Protein AF-A0A7Z9LH97-F1 (afdb_monomer)

Structure (mmCIF, N/CA/C/O backbone):
data_AF-A0A7Z9LH97-F1
#
_entry.id   AF-A0A7Z9LH97-F1
#
loop_
_atom_site.group_PDB
_atom_site.id
_atom_site.type_symbol
_atom_site.label_atom_id
_atom_site.label_alt_id
_atom_site.label_comp_id
_atom_site.label_asym_id
_atom_site.label_entity_id
_atom_site.label_seq_id
_atom_site.pdbx_PDB_ins_code
_atom_site.Cartn_x
_atom_site.Cartn_y
_atom_site.Cartn_z
_atom_site.occupancy
_atom_site.B_iso_or_equiv
_atom_site.auth_seq_id
_atom_site.auth_comp_id
_atom_site.auth_asym_id
_atom_site.auth_atom_id
_atom_site.pdbx_PDB_model_num
ATOM 1 N N . MET A 1 1 ? 16.616 7.279 0.851 1.00 73.81 1 MET A N 1
ATOM 2 C CA . MET A 1 1 ? 16.118 6.917 2.203 1.00 73.81 1 MET A CA 1
ATOM 3 C C . MET A 1 1 ? 15.622 8.098 3.047 1.00 73.81 1 MET A C 1
ATOM 5 O O . MET A 1 1 ? 14.477 8.046 3.468 1.00 73.81 1 MET A O 1
ATOM 9 N N . LYS A 1 2 ? 16.388 9.185 3.264 1.00 83.38 2 LYS A N 1
ATOM 10 C CA . LYS A 1 2 ? 15.945 10.330 4.105 1.00 83.38 2 LYS A CA 1
ATOM 11 C C . LYS A 1 2 ? 14.679 11.051 3.605 1.00 83.38 2 LYS A C 1
ATOM 13 O O . LYS A 1 2 ? 13.845 11.443 4.409 1.00 83.38 2 LYS A O 1
ATOM 18 N N . ALA A 1 3 ? 14.528 11.221 2.291 1.00 82.56 3 ALA A N 1
ATOM 19 C CA . ALA A 1 3 ? 13.331 11.841 1.717 1.00 82.56 3 ALA A CA 1
ATOM 20 C C . ALA A 1 3 ? 12.067 10.998 1.968 1.00 82.56 3 ALA A C 1
ATOM 22 O O . ALA A 1 3 ? 11.033 11.534 2.353 1.00 82.56 3 ALA A O 1
ATOM 23 N N . LEU A 1 4 ? 12.181 9.673 1.834 1.00 81.94 4 LEU A N 1
ATOM 24 C CA . LEU A 1 4 ? 11.086 8.736 2.071 1.00 81.94 4 LEU A CA 1
ATOM 25 C C . LEU A 1 4 ? 10.646 8.725 3.540 1.00 81.94 4 LEU A C 1
ATOM 27 O O . LEU A 1 4 ? 9.454 8.797 3.823 1.00 81.94 4 LEU A O 1
ATOM 31 N N . SER A 1 5 ? 11.595 8.687 4.481 1.00 85.00 5 SER A N 1
ATOM 32 C CA . SER A 1 5 ? 11.263 8.727 5.909 1.00 85.00 5 SER A CA 1
ATOM 33 C C . SER A 1 5 ? 10.628 10.057 6.318 1.00 85.00 5 SER A C 1
ATOM 35 O O . SER A 1 5 ? 9.708 10.073 7.136 1.00 85.00 5 SER A O 1
ATOM 37 N N . LEU A 1 6 ? 11.066 11.170 5.717 1.00 90.69 6 LEU A N 1
ATOM 38 C CA . LEU A 1 6 ? 10.447 12.476 5.925 1.00 90.69 6 LEU A CA 1
ATOM 39 C C . LEU A 1 6 ? 9.007 12.499 5.395 1.00 90.69 6 LEU A C 1
ATOM 41 O O . LEU A 1 6 ? 8.112 12.971 6.091 1.00 90.69 6 LEU A O 1
ATOM 45 N N . HIS A 1 7 ? 8.789 11.957 4.195 1.00 87.44 7 HIS A N 1
ATOM 46 C CA . HIS A 1 7 ? 7.468 11.886 3.580 1.00 87.44 7 HIS A CA 1
ATOM 47 C C . HIS A 1 7 ? 6.508 11.004 4.388 1.00 87.44 7 HIS A C 1
ATOM 49 O O . HIS A 1 7 ? 5.392 11.425 4.679 1.00 87.44 7 HIS A O 1
ATOM 55 N N . TYR A 1 8 ? 6.960 9.829 4.838 1.00 86.62 8 TYR A N 1
ATOM 56 C CA . TYR A 1 8 ? 6.166 8.954 5.702 1.00 86.62 8 TYR A CA 1
ATOM 57 C C . TYR A 1 8 ? 5.755 9.652 7.005 1.00 86.62 8 TYR A C 1
ATOM 59 O O . TYR A 1 8 ? 4.587 9.613 7.391 1.00 86.62 8 TYR A O 1
ATOM 67 N N . ARG A 1 9 ? 6.698 10.341 7.663 1.00 90.31 9 ARG A N 1
ATOM 68 C CA . ARG A 1 9 ? 6.412 11.093 8.891 1.00 90.31 9 ARG A CA 1
ATOM 69 C C . ARG A 1 9 ? 5.370 12.183 8.654 1.00 90.31 9 ARG A C 1
ATOM 71 O O . ARG A 1 9 ? 4.405 12.259 9.404 1.00 90.31 9 ARG A O 1
ATOM 78 N N . TYR A 1 10 ? 5.534 12.965 7.589 1.00 92.69 10 TYR A N 1
ATOM 79 C CA . TYR A 1 10 ? 4.575 14.003 7.218 1.00 92.69 10 TYR A CA 1
ATOM 80 C C . TYR A 1 10 ? 3.174 13.418 6.967 1.00 92.69 10 TYR A C 1
ATOM 82 O O . TYR A 1 10 ? 2.187 13.951 7.463 1.00 92.69 10 TYR A O 1
ATOM 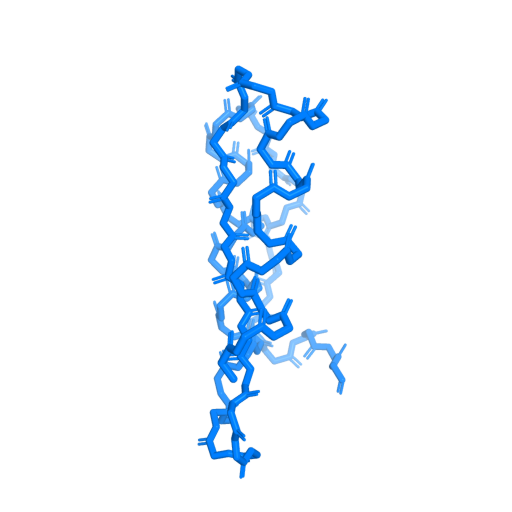90 N N . MET A 1 11 ? 3.071 12.275 6.283 1.00 91.25 11 MET A N 1
ATOM 91 C CA . MET A 1 11 ? 1.783 11.609 6.059 1.00 91.25 11 MET A CA 1
ATOM 92 C C . MET A 1 11 ? 1.144 11.086 7.354 1.00 91.25 11 MET A C 1
ATOM 94 O O . MET A 1 11 ? -0.062 11.242 7.527 1.00 91.25 11 MET A O 1
ATOM 98 N N . LYS A 1 12 ? 1.914 10.528 8.299 1.00 90.56 12 LYS A N 1
ATOM 99 C CA . LYS A 1 12 ? 1.376 10.131 9.617 1.00 90.56 12 LYS A CA 1
ATOM 100 C C . LYS A 1 12 ? 0.926 11.325 10.457 1.00 90.56 12 LYS A C 1
ATOM 102 O O . LYS A 1 12 ? -0.040 11.186 11.195 1.00 90.56 12 LYS A O 1
ATOM 107 N N . GLU A 1 13 ? 1.586 12.476 10.338 1.00 94.75 13 GLU A N 1
ATOM 108 C CA . GLU A 1 13 ? 1.149 13.717 10.992 1.00 94.75 13 GLU A CA 1
ATOM 109 C C . GLU A 1 13 ? -0.185 14.224 10.408 1.00 94.75 13 GLU A C 1
ATOM 111 O O . GLU A 1 13 ? -1.040 14.679 11.162 1.00 94.75 13 GLU A O 1
ATOM 116 N N . GLN A 1 14 ? -0.400 14.108 9.089 1.00 94.00 14 GLN A N 1
ATOM 117 C CA . GLN A 1 14 ? -1.669 14.493 8.445 1.00 94.00 14 GLN A CA 1
ATOM 118 C C . GLN A 1 14 ? -2.805 13.482 8.683 1.00 94.00 14 GLN A C 1
ATOM 120 O O . GLN A 1 14 ? -3.971 13.866 8.746 1.00 94.00 14 GLN A O 1
ATOM 125 N N . TYR A 1 15 ? -2.475 12.195 8.823 1.00 90.06 15 TYR A N 1
ATOM 126 C CA . TYR A 1 15 ? -3.439 11.101 8.968 1.00 90.06 15 TYR A CA 1
ATOM 127 C C . TYR A 1 15 ? -3.096 10.208 10.178 1.00 90.06 15 TYR A C 1
ATOM 129 O O . TYR A 1 15 ? -2.712 9.042 10.006 1.00 90.06 15 TYR A O 1
ATOM 137 N N . PRO A 1 16 ? -3.214 10.730 11.414 1.00 90.38 16 PRO A N 1
ATOM 138 C CA . PRO A 1 16 ? -2.752 10.035 12.619 1.00 90.38 16 PRO A CA 1
ATOM 139 C C . PRO A 1 16 ? -3.470 8.699 12.839 1.00 90.38 16 PRO A C 1
ATOM 141 O O . PRO A 1 16 ? -2.814 7.690 13.113 1.00 90.38 16 PRO A O 1
ATOM 144 N N . ASP A 1 17 ? -4.780 8.671 12.589 1.00 91.44 17 ASP A N 1
ATOM 145 C CA . ASP A 1 17 ? -5.658 7.525 12.861 1.00 91.44 17 ASP A CA 1
ATOM 146 C C . ASP A 1 17 ? -5.839 6.585 11.660 1.00 91.44 17 ASP A C 1
ATOM 148 O O . ASP A 1 17 ? -6.701 5.707 11.676 1.00 91.44 17 ASP A O 1
ATOM 152 N N . LYS A 1 18 ? -5.084 6.792 10.575 1.00 82.56 18 LYS A N 1
ATOM 153 C CA . LYS A 1 18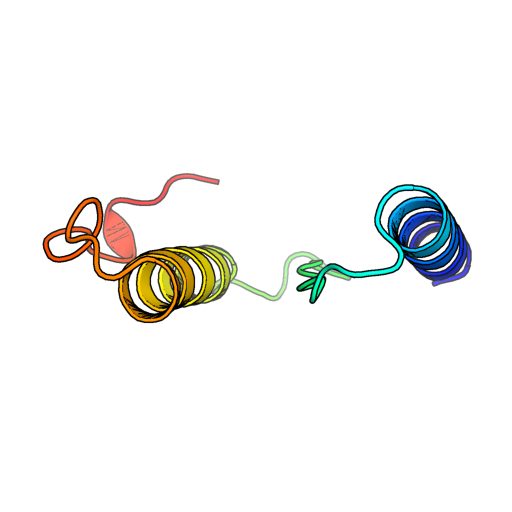 ? -5.150 5.936 9.385 1.00 82.56 18 LYS A CA 1
ATOM 154 C C . LYS A 1 18 ? -3.969 4.976 9.335 1.00 82.56 18 LYS A C 1
ATOM 156 O O . LYS A 1 18 ? -2.821 5.360 9.599 1.00 82.56 18 LYS A O 1
ATOM 161 N N . ASP A 1 19 ? -4.264 3.750 8.920 1.00 78.50 19 ASP A N 1
ATOM 162 C CA . ASP A 1 19 ? -3.261 2.781 8.504 1.00 78.50 19 ASP A CA 1
ATOM 163 C C . ASP A 1 19 ? -2.743 3.186 7.123 1.00 78.50 19 ASP A C 1
ATOM 165 O O . ASP A 1 19 ? -3.487 3.218 6.142 1.00 78.50 19 ASP A O 1
ATOM 169 N N . LEU A 1 20 ? -1.468 3.568 7.061 1.00 78.81 20 LEU A N 1
ATOM 170 C CA . LEU A 1 20 ? -0.822 4.002 5.827 1.00 78.81 20 LEU A CA 1
ATOM 171 C C . LEU A 1 20 ? 0.007 2.856 5.248 1.00 78.81 20 LEU A C 1
ATOM 173 O O . LEU A 1 20 ? 0.876 2.310 5.928 1.00 78.81 20 LEU A O 1
ATOM 177 N N . MET A 1 21 ? -0.214 2.541 3.973 1.00 75.94 21 MET A N 1
ATOM 178 C CA . MET A 1 21 ? 0.646 1.648 3.198 1.00 75.94 21 MET A CA 1
ATOM 179 C C . MET A 1 21 ? 1.640 2.485 2.388 1.00 75.94 21 MET A C 1
ATOM 181 O O . MET A 1 21 ? 1.239 3.372 1.637 1.00 75.94 21 MET A O 1
ATOM 185 N N . LEU A 1 22 ? 2.937 2.209 2.537 1.00 75.12 22 LEU A N 1
ATOM 186 C CA . LEU A 1 22 ? 4.001 2.872 1.783 1.00 75.12 22 LEU A CA 1
ATOM 187 C C . LEU A 1 22 ? 4.512 1.930 0.688 1.00 75.12 22 LEU A C 1
ATOM 189 O O . LEU A 1 22 ? 5.048 0.867 0.993 1.00 75.12 22 LEU A O 1
ATOM 193 N N . ILE A 1 23 ? 4.363 2.339 -0.571 1.00 73.81 23 ILE A N 1
ATOM 194 C CA . ILE A 1 23 ? 4.861 1.623 -1.752 1.00 73.81 23 ILE A CA 1
ATOM 195 C C . ILE A 1 23 ? 5.914 2.510 -2.413 1.00 73.81 23 ILE A C 1
ATOM 197 O O . ILE A 1 23 ? 5.635 3.667 -2.722 1.00 73.81 23 ILE A O 1
ATOM 201 N N . PHE A 1 24 ? 7.127 1.996 -2.599 1.00 71.06 24 PHE A N 1
ATOM 202 C CA . PHE A 1 24 ? 8.198 2.713 -3.285 1.00 71.06 24 PHE A CA 1
ATOM 203 C C . PHE A 1 24 ? 9.120 1.731 -4.009 1.00 71.06 24 PHE A C 1
ATOM 205 O O . PHE A 1 24 ? 9.455 0.676 -3.471 1.00 71.06 24 PHE A O 1
ATOM 212 N N . ASP A 1 25 ? 9.533 2.102 -5.217 1.00 73.25 25 ASP A N 1
ATOM 213 C CA . ASP A 1 25 ? 10.611 1.441 -5.946 1.00 73.25 25 ASP A CA 1
ATOM 214 C C . ASP A 1 25 ? 11.918 2.189 -5.669 1.00 73.25 25 ASP A C 1
ATOM 216 O O . ASP A 1 25 ? 11.947 3.423 -5.652 1.00 73.25 25 ASP A O 1
ATOM 220 N N . ILE A 1 26 ? 12.982 1.450 -5.370 1.00 66.25 26 ILE A N 1
ATOM 221 C CA . ILE A 1 26 ? 14.277 2.034 -5.010 1.00 66.25 26 ILE A CA 1
ATOM 222 C C . ILE A 1 26 ? 15.174 2.133 -6.243 1.00 66.25 26 ILE A C 1
ATOM 224 O O . ILE A 1 26 ? 15.929 3.094 -6.330 1.00 66.25 26 ILE A O 1
ATOM 228 N N . ASP A 1 27 ? 15.050 1.218 -7.212 1.00 65.19 27 ASP A N 1
ATOM 229 C CA . ASP A 1 27 ? 16.057 1.052 -8.271 1.00 65.19 27 ASP A CA 1
ATOM 230 C C . ASP A 1 27 ? 15.477 0.597 -9.631 1.00 65.19 27 ASP A C 1
ATOM 232 O O . ASP A 1 27 ? 16.214 0.119 -10.493 1.00 65.19 27 ASP A O 1
ATOM 236 N N . GLY A 1 28 ? 14.162 0.711 -9.865 1.00 57.84 28 GLY A N 1
ATOM 237 C CA . GLY A 1 28 ? 13.537 0.251 -11.119 1.00 57.84 28 GLY A CA 1
ATOM 238 C C . GLY A 1 28 ? 13.403 -1.274 -11.209 1.00 57.84 28 GLY A C 1
ATOM 239 O O . GLY A 1 28 ? 13.003 -1.818 -12.237 1.00 57.84 28 GLY A O 1
ATOM 240 N N . SER A 1 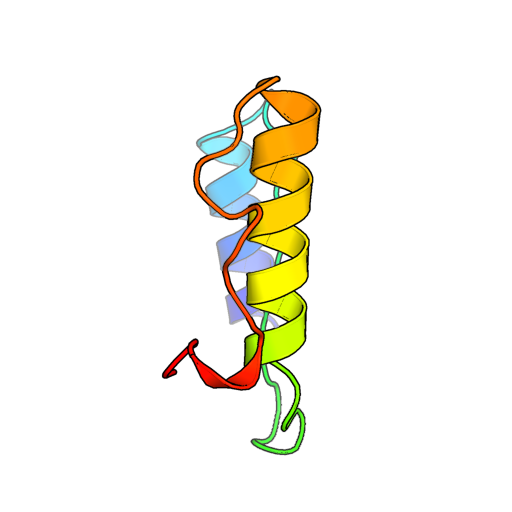29 ? 13.795 -1.982 -10.148 1.00 58.91 29 SER A N 1
ATOM 241 C CA . SER A 1 29 ? 13.887 -3.441 -10.091 1.00 58.91 29 SER A CA 1
ATOM 242 C C . SER A 1 29 ? 12.617 -4.106 -9.562 1.00 58.91 29 SER A C 1
ATOM 244 O O . SER A 1 29 ? 12.486 -5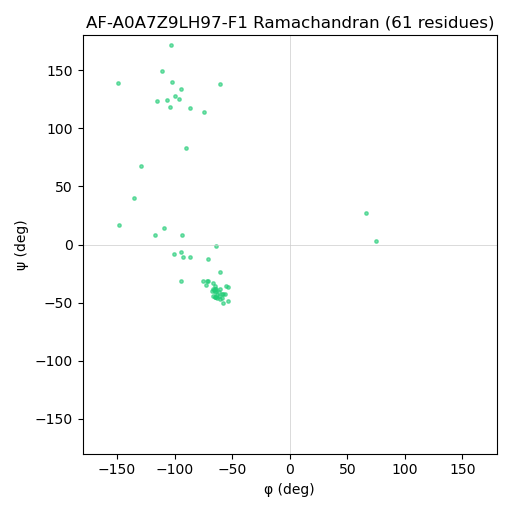.327 -9.655 1.00 58.91 29 SER A O 1
ATOM 246 N N . ILE A 1 30 ? 11.668 -3.336 -9.019 1.00 58.75 30 ILE A N 1
ATOM 247 C CA . ILE A 1 30 ? 10.375 -3.873 -8.589 1.00 58.75 30 ILE A CA 1
ATOM 248 C C . ILE A 1 30 ? 9.405 -3.799 -9.770 1.00 58.75 30 ILE A C 1
ATOM 250 O O . ILE A 1 30 ? 8.558 -2.915 -9.865 1.00 58.75 30 ILE A O 1
ATOM 254 N N . ASN A 1 31 ? 9.484 -4.806 -10.640 1.00 59.84 31 ASN A N 1
ATOM 255 C CA . ASN A 1 31 ? 8.537 -5.028 -11.743 1.00 59.84 31 ASN A CA 1
ATOM 256 C C . ASN A 1 31 ? 7.093 -5.331 -11.256 1.00 59.84 31 ASN A C 1
ATOM 258 O O . ASN A 1 31 ? 6.166 -5.508 -12.045 1.00 59.84 31 ASN A O 1
ATOM 262 N N . ASP A 1 32 ? 6.898 -5.381 -9.934 1.00 73.81 32 ASP A N 1
ATOM 263 C CA . ASP A 1 32 ? 5.674 -5.800 -9.260 1.00 73.81 32 ASP A CA 1
ATOM 264 C C . ASP A 1 32 ? 4.912 -4.653 -8.578 1.00 73.81 32 ASP A C 1
ATOM 266 O O . ASP A 1 32 ? 4.003 -4.908 -7.785 1.00 73.81 32 ASP A O 1
ATOM 270 N N . MET A 1 33 ? 5.217 -3.381 -8.869 1.00 78.69 33 MET A N 1
ATOM 271 C CA . MET A 1 33 ? 4.428 -2.258 -8.327 1.00 78.69 33 MET A CA 1
ATOM 272 C C . MET A 1 33 ? 2.935 -2.387 -8.665 1.00 78.69 33 MET A C 1
ATOM 274 O O . MET A 1 33 ? 2.086 -2.097 -7.822 1.00 78.69 33 MET A O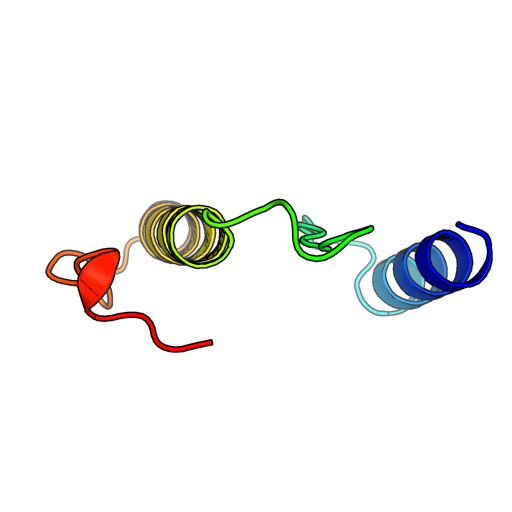 1
ATOM 278 N N . GLN A 1 34 ? 2.616 -2.916 -9.850 1.00 85.56 34 GLN A N 1
ATOM 279 C CA . GLN A 1 34 ? 1.253 -3.271 -10.254 1.00 85.56 34 GLN A CA 1
ATOM 280 C C . GLN A 1 34 ? 0.596 -4.243 -9.263 1.00 85.56 34 GLN A C 1
ATOM 282 O O . GLN A 1 34 ? -0.539 -4.028 -8.847 1.00 85.56 34 GLN A O 1
ATOM 287 N N . TYR A 1 35 ? 1.327 -5.253 -8.783 1.00 84.88 35 TYR A N 1
ATOM 288 C CA . TYR A 1 35 ? 0.827 -6.210 -7.798 1.00 84.88 35 TYR A CA 1
ATOM 289 C C . TYR A 1 35 ? 0.698 -5.592 -6.406 1.00 84.88 35 TYR A C 1
ATOM 291 O O . TYR A 1 35 ? -0.230 -5.931 -5.670 1.00 84.88 35 TYR A O 1
ATOM 299 N N . GLN A 1 36 ? 1.593 -4.677 -6.027 1.00 82.94 36 GLN A N 1
ATOM 300 C CA . GLN A 1 36 ? 1.471 -3.969 -4.751 1.00 82.94 36 GLN A CA 1
ATOM 301 C C . GLN A 1 36 ? 0.246 -3.051 -4.736 1.00 82.94 36 GLN A C 1
ATOM 303 O O . GLN A 1 36 ? -0.529 -3.088 -3.778 1.00 82.94 36 GLN A O 1
ATOM 308 N N . LEU A 1 37 ? 0.024 -2.300 -5.818 1.00 86.56 37 LEU A N 1
ATOM 309 C CA . LEU A 1 37 ? -1.169 -1.476 -5.985 1.00 86.56 37 LEU A CA 1
ATOM 310 C C . LEU A 1 37 ? -2.432 -2.344 -6.040 1.00 86.56 37 LEU A C 1
ATOM 312 O O . LEU A 1 37 ? -3.402 -2.055 -5.344 1.00 86.56 37 LEU A O 1
ATOM 316 N N . PHE A 1 38 ? -2.397 -3.460 -6.771 1.00 90.88 38 PHE A N 1
ATOM 317 C CA . PHE A 1 38 ? -3.487 -4.434 -6.805 1.00 90.88 38 PHE A CA 1
ATOM 318 C C . PHE A 1 38 ? -3.882 -4.907 -5.401 1.00 90.88 38 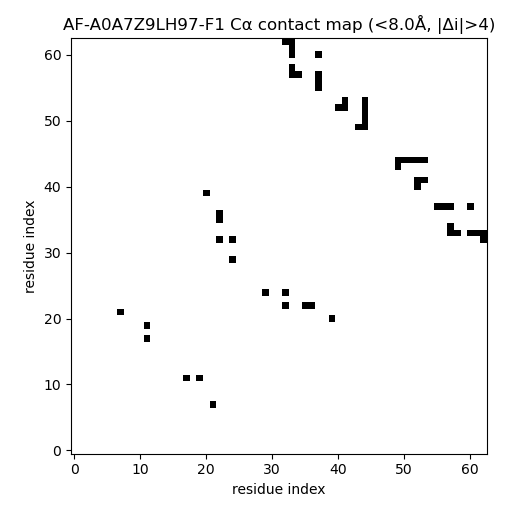PHE A C 1
ATOM 320 O O . PHE A 1 38 ? -5.057 -4.866 -5.036 1.00 90.88 38 PHE A O 1
ATOM 327 N N . ARG A 1 39 ? -2.903 -5.294 -4.572 1.00 87.38 39 ARG A N 1
ATOM 328 C CA . ARG A 1 39 ? -3.163 -5.729 -3.192 1.00 87.38 39 ARG A CA 1
ATOM 329 C C . ARG A 1 39 ? -3.744 -4.616 -2.324 1.00 87.38 39 ARG A C 1
ATOM 331 O O . ARG A 1 39 ? -4.634 -4.893 -1.520 1.00 87.38 39 ARG A O 1
ATOM 338 N N . ALA A 1 40 ? -3.281 -3.378 -2.489 1.00 88.00 40 ALA A N 1
ATOM 339 C CA . ALA A 1 40 ? -3.826 -2.231 -1.767 1.00 88.00 40 ALA A CA 1
ATOM 340 C C . ALA A 1 40 ? -5.312 -2.013 -2.101 1.00 88.00 40 ALA A C 1
ATOM 342 O O . ALA A 1 40 ? -6.130 -1.843 -1.199 1.00 88.00 40 ALA A O 1
ATOM 343 N N . LEU A 1 41 ? -5.677 -2.104 -3.383 1.00 91.19 41 LEU A N 1
ATOM 344 C CA . LEU A 1 41 ? -7.059 -1.958 -3.849 1.00 91.19 41 LEU A CA 1
ATOM 345 C C . LEU A 1 41 ? -7.965 -3.107 -3.379 1.00 91.19 41 LEU A C 1
ATOM 347 O O . LEU A 1 41 ? -9.089 -2.864 -2.944 1.00 91.19 41 LEU A O 1
ATOM 351 N N . GLN A 1 42 ? -7.472 -4.350 -3.380 1.00 91.81 42 GLN A N 1
ATOM 352 C CA . GLN A 1 42 ? -8.215 -5.476 -2.800 1.00 91.81 42 GLN A CA 1
ATOM 353 C C . GLN A 1 42 ? -8.421 -5.315 -1.289 1.00 91.81 42 GLN A C 1
ATOM 355 O O . GLN A 1 42 ? -9.499 -5.603 -0.773 1.00 91.81 42 GLN A O 1
ATOM 360 N N . THR A 1 43 ? -7.401 -4.829 -0.578 1.00 88.88 43 THR A N 1
ATOM 361 C CA . THR A 1 43 ? -7.486 -4.568 0.866 1.00 88.88 43 THR A CA 1
ATOM 362 C C . THR A 1 43 ? -8.491 -3.458 1.160 1.00 88.88 43 THR A C 1
ATOM 364 O O . THR A 1 43 ? -9.252 -3.555 2.118 1.00 88.88 43 THR A O 1
ATOM 367 N N . PHE A 1 44 ? -8.543 -2.425 0.315 1.00 89.06 44 PHE A N 1
ATOM 368 C CA . PHE A 1 44 ? -9.550 -1.376 0.417 1.00 89.06 44 PHE A CA 1
ATOM 369 C C . PHE A 1 44 ? -10.968 -1.953 0.340 1.00 89.06 44 PHE A C 1
ATOM 371 O O . PHE A 1 44 ? -11.772 -1.688 1.232 1.00 89.06 44 PHE A O 1
ATOM 378 N N . ASP A 1 45 ? -11.251 -2.789 -0.664 1.00 94.19 45 ASP A N 1
ATOM 379 C CA . ASP A 1 45 ? -12.558 -3.441 -0.803 1.00 94.19 45 ASP A CA 1
ATOM 380 C C . ASP A 1 45 ? -12.921 -4.279 0.432 1.00 94.19 45 ASP A C 1
ATOM 382 O O . ASP A 1 45 ? -14.036 -4.180 0.942 1.00 94.19 45 ASP A O 1
ATOM 386 N N . GLN A 1 46 ? -11.962 -5.034 0.978 1.00 91.31 46 GLN A N 1
ATOM 387 C CA . GLN A 1 46 ? -12.168 -5.824 2.195 1.00 91.31 46 GLN A CA 1
ATOM 388 C C . GLN A 1 46 ? -12.483 -4.955 3.418 1.00 91.31 46 GLN A C 1
ATOM 390 O O . GLN A 1 46 ? -13.417 -5.254 4.159 1.00 91.31 46 GLN A O 1
ATOM 395 N N . LEU A 1 47 ? -11.722 -3.878 3.632 1.00 89.31 47 LEU A N 1
ATOM 396 C CA . LEU A 1 47 ? -11.882 -3.006 4.798 1.00 89.31 47 LEU A CA 1
ATOM 397 C C . LEU A 1 47 ? -13.151 -2.155 4.730 1.00 89.31 47 LEU A C 1
ATOM 399 O O . LEU A 1 47 ? -13.718 -1.825 5.768 1.00 89.31 47 LEU A O 1
ATOM 403 N N . GLN A 1 48 ? -13.582 -1.774 3.526 1.00 91.44 48 GLN A N 1
ATOM 404 C CA . GLN A 1 48 ?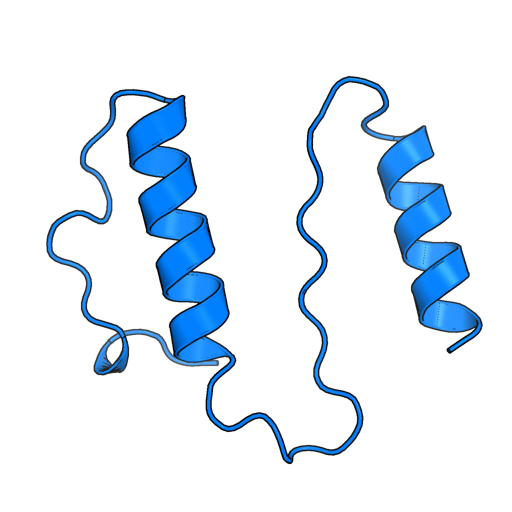 -14.774 -0.949 3.324 1.00 91.44 48 GLN A CA 1
ATOM 405 C C . GLN A 1 48 ? -16.040 -1.773 3.041 1.00 91.44 48 GLN A C 1
ATOM 407 O O . GLN A 1 48 ? -17.129 -1.206 2.969 1.00 91.44 48 GLN A O 1
ATOM 412 N N . GLY A 1 49 ? -15.923 -3.096 2.878 1.00 93.62 49 GLY A N 1
ATOM 413 C CA . GLY A 1 49 ? -17.038 -3.963 2.486 1.00 93.62 49 GLY A CA 1
ATOM 414 C C . GLY A 1 49 ? -17.548 -3.682 1.067 1.00 93.62 49 GLY A C 1
ATOM 415 O O . GLY A 1 49 ? -18.728 -3.885 0.777 1.00 93.62 49 GLY A O 1
ATOM 416 N N . THR A 1 50 ? -16.681 -3.178 0.187 1.00 96.25 50 THR A N 1
ATOM 417 C CA . THR A 1 50 ? -17.006 -2.816 -1.197 1.00 96.25 50 THR A CA 1
ATOM 418 C C . THR A 1 50 ? -16.503 -3.868 -2.184 1.00 96.25 50 THR A C 1
ATOM 420 O O . THR A 1 50 ? -15.824 -4.821 -1.817 1.00 96.25 50 THR A O 1
ATOM 423 N N . HIS A 1 51 ? -16.892 -3.725 -3.452 1.00 96.38 51 HIS A N 1
ATOM 424 C CA . HIS A 1 51 ? -16.492 -4.619 -4.544 1.00 96.38 51 HIS A CA 1
ATOM 425 C C . HIS A 1 51 ? -16.089 -3.802 -5.782 1.00 96.38 51 HIS A C 1
ATOM 427 O O . HIS A 1 51 ? -16.477 -4.132 -6.900 1.00 96.38 51 HIS A O 1
ATOM 433 N N . TYR A 1 52 ? -15.386 -2.683 -5.612 1.00 95.94 52 TYR A N 1
ATOM 434 C CA . TYR A 1 52 ? -15.005 -1.832 -6.743 1.00 95.94 52 TYR A CA 1
ATOM 435 C C . TYR A 1 52 ? -13.928 -2.478 -7.621 1.00 95.94 52 TYR A C 1
ATOM 437 O O . TYR A 1 52 ? -13.925 -2.292 -8.836 1.00 95.94 52 TYR A O 1
ATOM 445 N N . PHE A 1 53 ? -13.048 -3.276 -7.023 1.00 94.69 53 PHE A N 1
ATOM 446 C CA . PHE A 1 53 ? -11.845 -3.818 -7.650 1.00 94.69 53 PHE A CA 1
ATOM 447 C C . PHE A 1 53 ? -11.855 -5.349 -7.753 1.00 94.69 53 PHE A C 1
ATOM 449 O O . PHE A 1 53 ? -10.865 -5.941 -8.171 1.00 94.69 53 PHE A O 1
ATOM 456 N N . TYR A 1 54 ? -12.969 -6.021 -7.440 1.00 91.19 54 TYR A N 1
ATOM 457 C CA . TYR A 1 54 ? -13.042 -7.493 -7.429 1.00 91.19 54 TYR A CA 1
ATOM 458 C C . TYR A 1 54 ? -12.752 -8.173 -8.781 1.00 91.19 54 TYR A C 1
ATOM 460 O O . TYR A 1 54 ? -12.387 -9.347 -8.808 1.00 91.19 54 TYR A O 1
ATOM 468 N N . ARG A 1 55 ? -12.947 -7.460 -9.902 1.00 94.81 55 ARG A N 1
ATOM 469 C CA . ARG A 1 55 ? -12.637 -7.941 -11.264 1.00 94.81 55 ARG A CA 1
ATOM 470 C C . ARG A 1 55 ? -11.328 -7.407 -11.821 1.00 94.81 55 ARG A C 1
ATOM 472 O O . ARG A 1 55 ? -10.946 -7.854 -12.897 1.00 94.81 55 ARG A O 1
ATOM 479 N N . LEU A 1 56 ? -10.69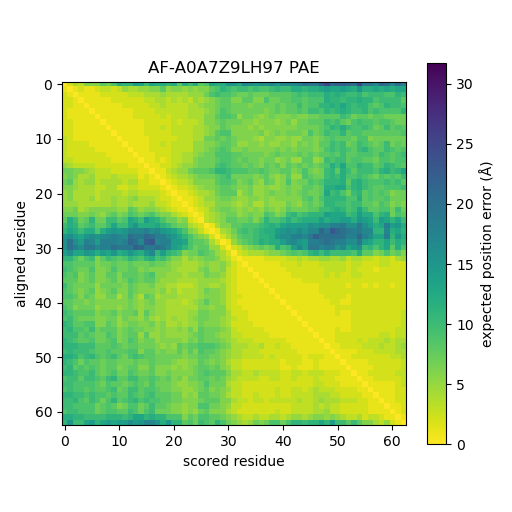6 -6.457 -11.131 1.00 93.88 56 LEU A N 1
ATOM 480 C CA . LEU A 1 56 ? -9.432 -5.891 -11.571 1.00 93.88 56 LEU A CA 1
ATOM 481 C C . LEU A 1 56 ? -8.401 -7.016 -11.636 1.00 93.88 56 LEU A C 1
ATOM 483 O O . LEU A 1 56 ? -8.344 -7.862 -10.741 1.00 93.88 56 LEU A O 1
ATOM 487 N N . LYS A 1 57 ? -7.588 -7.030 -12.682 1.00 91.56 57 LYS A N 1
ATOM 488 C CA . LYS A 1 57 ? -6.428 -7.909 -12.773 1.00 91.56 57 LYS A CA 1
ATOM 489 C C . LYS A 1 57 ? -5.138 -7.091 -12.692 1.00 91.56 57 LYS A C 1
ATOM 491 O O . LYS A 1 57 ? -5.125 -5.937 -13.120 1.00 91.56 57 LYS A O 1
ATOM 496 N N . PRO A 1 58 ? -4.044 -7.658 -12.152 1.00 86.44 58 PRO A N 1
ATOM 497 C CA . PRO A 1 58 ? -2.772 -6.947 -12.045 1.00 86.44 58 PRO A CA 1
ATOM 498 C C . PRO A 1 58 ? -2.266 -6.370 -13.375 1.00 86.44 58 PRO A C 1
ATOM 500 O O . PRO A 1 58 ? -1.749 -5.262 -13.384 1.00 86.44 58 PRO A O 1
ATOM 503 N N . ASP A 1 59 ? -2.469 -7.074 -14.491 1.00 89.06 59 ASP A N 1
ATOM 504 C CA . ASP A 1 59 ? -2.067 -6.667 -15.845 1.00 89.06 59 ASP A CA 1
ATOM 505 C C . ASP A 1 59 ? -2.897 -5.507 -16.429 1.00 89.06 59 ASP A C 1
ATOM 507 O O . ASP A 1 59 ? -2.509 -4.903 -17.430 1.00 89.06 59 ASP A O 1
ATOM 511 N N . GLU A 1 60 ? -4.021 -5.156 -15.801 1.00 89.88 60 GLU A N 1
ATOM 512 C CA . GLU A 1 60 ? -4.838 -3.993 -16.170 1.00 89.88 60 GLU A CA 1
ATOM 513 C C . GLU A 1 60 ? -4.355 -2.696 -15.493 1.00 89.88 60 GLU A C 1
ATOM 515 O O . GLU A 1 60 ? -4.790 -1.602 -15.865 1.00 89.88 60 GLU A O 1
ATOM 520 N N . ILE A 1 61 ? -3.439 -2.795 -14.523 1.00 86.94 61 ILE A N 1
ATOM 521 C CA . ILE A 1 61 ? -2.859 -1.656 -13.807 1.00 86.94 61 ILE A CA 1
ATOM 522 C C . ILE A 1 61 ? -1.650 -1.132 -14.586 1.00 86.94 61 ILE A C 1
ATOM 524 O O . ILE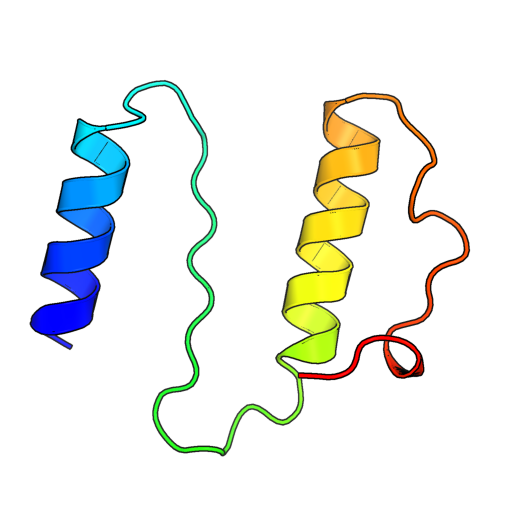 A 1 61 ? -0.647 -1.822 -14.745 1.00 86.94 61 ILE A O 1
ATOM 528 N N . LYS A 1 62 ? -1.729 0.122 -15.039 1.00 83.50 62 LYS A N 1
ATOM 529 C CA . LYS A 1 62 ? -0.643 0.814 -15.748 1.00 83.50 62 LYS A CA 1
ATOM 530 C C . LYS A 1 62 ? -0.021 1.860 -14.827 1.00 83.50 62 LYS A C 1
ATOM 532 O O . LYS A 1 62 ? -0.750 2.706 -14.309 1.00 83.50 62 LYS A O 1
ATOM 537 N N . ILE A 1 63 ? 1.293 1.775 -14.625 1.00 74.88 63 ILE A N 1
ATOM 538 C CA . ILE A 1 63 ? 2.100 2.658 -13.766 1.00 74.88 63 ILE A CA 1
ATOM 539 C C . ILE A 1 63 ? 3.135 3.368 -14.631 1.00 74.88 63 ILE A C 1
ATOM 541 O O . ILE A 1 63 ? 3.675 2.697 -15.539 1.00 74.88 63 ILE A O 1
#

Foldseek 3Di:
DVVLVVVVVVVCVVVVPDDDDDDDDDDPPCPCSLVVVLVVVVVVCVVVVHCPCVPPDSVNDDD

Mean predicted aligned error: 6.11 Å

pLDDT: mean 84.41, std 9.98, range [57.84, 96.38]

Secondary structure (DSSP, 8-state):
-HHHHHHHHHHHHH-TTS-PPP---SSS--TTHHHHHHHHHHHHHHHHT--SSTT--GGG---

Radius of gyration: 13.81 Å; Cα contacts (8 Å, |Δi|>4): 29; chains: 1; bounding box: 33×22×29 Å

Solvent-accessible surface area (backbone atoms only — not comparable to full-atom values): 4148 Å² total; per-residue (Å²): 111,72,68,57,56,50,51,52,51,53,49,42,71,76,37,71,94,53,91,80,85,87,86,84,74,92,76,83,74,64,87,48,56,38,50,56,52,45,50,52,47,51,49,48,22,64,76,70,74,50,72,88,49,79,81,66,50,51,89,75,53,84,130

Sequence (63 aa):
MKALSLHYRYMKEQYPDKDLMLIFDIDGSINDMQYQLFRALQTFDQLQGTHYFYRLKPDEIKI